Protein AF-A0A7I8IGW1-F1 (afdb_monomer)

Solvent-accessible surface area (backbone atoms only — not comparable to full-atom values): 5981 Å² total; per-residue (Å²): 125,72,67,65,56,53,53,52,53,52,51,52,49,53,51,52,52,51,51,54,69,70,57,59,77,81,62,66,21,36,36,38,25,9,55,30,57,81,61,31,81,61,70,49,80,42,61,47,82,49,67,37,70,60,87,37,45,26,3,30,33,33,49,57,30,91,69,24,34,38,36,32,22,57,63,98,44,74,57,52,74,80,59,77,43,74,44,85,54,62,39,71,73,37,67,54,46,91,51,40,15,34,30,35,39,75,60,87,126

pLDDT: mean 84.2, std 13.26, range [50.25, 97.12]

Organism: Spirodela intermedia (NCBI:txid51605)

Nearest PDB structures (foldseek):
  1c01-assembly1_A  TM=8.853E-01  e=7.211E-04  Macadamia integrifolia
  2ny1-assembly1_A  TM=1.758E-01  e=2.524E+00  Human immunodeficiency virus 1
  2ny3-assembly1_A  TM=2.023E-01  e=3.313E+00  Human immunodeficiency virus 1
  5a7x-assembly1_A  TM=2.355E-01  e=5.406E+00  Human immunodeficiency virus 1
  1yym-assembly1_G  TM=2.132E-01  e=7.912E+00  Human immunodeficiency virus 1

Radius of gyration: 20.67 Å; Cα contacts (8 Å, |Δi|>4): 238; chains: 1; bounding box: 30×41×64 Å

Sequence (109 aa):
MASTRRLLIATAAAVAVLLVFYASPAEASQLNMYEGPDCTGQWTPCWDRQCCNVTYTGSYRFYYNDGWPAYLYRGNRACSGNPDAVLRSSVECTNGFPYQSIRQTDTAP

Structure (mmCIF, N/CA/C/O backbone):
data_AF-A0A7I8IGW1-F1
#
_entry.id   AF-A0A7I8IGW1-F1
#
loop_
_atom_site.group_PDB
_atom_site.id
_atom_site.type_symbol
_atom_site.label_atom_id
_atom_site.label_alt_id
_atom_site.label_comp_id
_atom_site.label_asym_id
_atom_site.label_entity_id
_atom_site.label_seq_id
_atom_site.pdbx_PDB_ins_code
_atom_site.Cartn_x
_atom_site.Cartn_y
_atom_site.Cartn_z
_atom_site.occupancy
_atom_site.B_iso_or_equiv
_atom_site.auth_seq_id
_atom_site.auth_comp_id
_atom_site.auth_asym_id
_atom_site.auth_atom_id
_atom_site.pdbx_PDB_model_num
ATOM 1 N N . MET A 1 1 ? -0.136 30.108 -51.702 1.00 53.94 1 MET A N 1
ATOM 2 C CA . MET A 1 1 ? 0.713 29.294 -50.793 1.00 53.94 1 MET A CA 1
ATOM 3 C C . MET A 1 1 ? 0.578 29.632 -49.297 1.00 53.94 1 MET A C 1
ATOM 5 O O . MET A 1 1 ? 1.003 28.824 -48.483 1.00 53.94 1 MET A O 1
ATOM 9 N N . ALA A 1 2 ? -0.032 30.759 -48.892 1.00 55.31 2 ALA A N 1
ATOM 10 C CA . ALA A 1 2 ? -0.195 31.106 -47.468 1.00 55.31 2 ALA A CA 1
ATOM 11 C C . ALA A 1 2 ? -1.325 30.340 -46.737 1.00 55.31 2 ALA A C 1
ATOM 13 O O . ALA A 1 2 ? -1.227 30.112 -45.535 1.00 55.31 2 ALA A O 1
ATOM 14 N N . SER A 1 3 ? -2.374 29.915 -47.456 1.00 58.66 3 SER A N 1
ATOM 15 C CA . SER A 1 3 ? -3.556 29.251 -46.872 1.00 58.66 3 SER A CA 1
ATOM 16 C C . SER A 1 3 ? -3.242 27.854 -46.310 1.00 58.66 3 SER A C 1
ATOM 18 O O . SER A 1 3 ? -3.584 27.537 -45.175 1.00 58.66 3 SER A O 1
ATOM 20 N N . THR A 1 4 ? -2.470 27.053 -47.050 1.00 58.03 4 THR A N 1
ATOM 21 C CA . THR A 1 4 ? -2.113 25.674 -46.675 1.00 58.03 4 THR A CA 1
ATOM 22 C C . THR A 1 4 ? -1.237 25.608 -45.419 1.00 58.03 4 THR A C 1
ATOM 24 O O . THR A 1 4 ? -1.390 24.707 -44.601 1.00 58.03 4 THR A O 1
ATOM 27 N N . ARG A 1 5 ? -0.354 26.598 -45.217 1.00 58.06 5 ARG A N 1
ATOM 28 C CA . ARG A 1 5 ? 0.510 26.682 -44.025 1.00 58.06 5 ARG A CA 1
ATOM 29 C C . ARG A 1 5 ? -0.282 26.988 -42.754 1.00 58.06 5 ARG A C 1
ATOM 31 O O . ARG A 1 5 ? 0.022 26.431 -41.708 1.00 58.06 5 ARG A O 1
ATOM 38 N N . ARG A 1 6 ? -1.313 27.835 -42.844 1.00 61.78 6 ARG A N 1
ATOM 39 C CA . ARG A 1 6 ? -2.181 28.173 -41.702 1.00 61.78 6 ARG A CA 1
ATOM 40 C C . ARG A 1 6 ? -3.025 26.980 -41.258 1.00 61.78 6 ARG A C 1
ATOM 42 O O . ARG A 1 6 ? -3.179 26.769 -40.061 1.00 61.78 6 ARG A O 1
ATOM 49 N N . LEU A 1 7 ? -3.504 26.183 -42.215 1.00 63.19 7 LEU A N 1
ATOM 50 C CA . LEU A 1 7 ? -4.282 24.980 -41.927 1.00 63.19 7 LEU A CA 1
ATOM 51 C C . LEU A 1 7 ? -3.440 23.918 -41.204 1.00 63.19 7 LEU A C 1
ATOM 53 O O . LEU A 1 7 ? -3.896 23.376 -40.203 1.00 63.19 7 LEU A O 1
ATOM 57 N N . LEU A 1 8 ? -2.200 23.691 -41.658 1.00 64.62 8 LEU A N 1
ATOM 58 C CA . LEU A 1 8 ? -1.259 22.743 -41.042 1.00 64.62 8 LEU A CA 1
ATOM 59 C C . LEU A 1 8 ? -0.857 23.143 -39.615 1.00 64.62 8 LEU A C 1
ATOM 61 O O . LEU A 1 8 ? -0.795 22.292 -38.733 1.00 64.62 8 LEU A O 1
ATOM 65 N N . ILE A 1 9 ? -0.623 24.437 -39.366 1.00 69.12 9 ILE A N 1
ATOM 66 C CA . ILE A 1 9 ? -0.291 24.936 -38.020 1.00 69.12 9 ILE A CA 1
ATOM 67 C C . ILE A 1 9 ? -1.476 24.743 -37.065 1.00 69.12 9 ILE A C 1
ATOM 69 O O . ILE A 1 9 ? -1.285 24.301 -35.935 1.00 69.12 9 ILE A O 1
ATOM 73 N N . ALA A 1 10 ? -2.702 25.017 -37.522 1.00 69.62 10 ALA A N 1
ATOM 74 C CA . ALA A 1 10 ? -3.902 24.835 -36.709 1.00 69.62 10 ALA A CA 1
ATOM 75 C C . ALA A 1 10 ? -4.165 23.356 -36.370 1.00 69.62 10 ALA A C 1
ATOM 77 O O . ALA A 1 10 ? -4.531 23.047 -35.238 1.00 69.62 10 ALA A O 1
ATOM 78 N N . THR A 1 11 ? -3.929 22.434 -37.313 1.00 75.69 11 THR A N 1
ATOM 79 C CA . THR A 1 11 ? -4.071 20.990 -37.050 1.00 75.69 11 THR A CA 1
ATOM 80 C C . THR A 1 11 ? -2.996 20.485 -36.096 1.00 75.69 11 THR A C 1
ATOM 82 O O . THR A 1 11 ? -3.317 19.772 -35.152 1.00 75.69 11 THR A O 1
ATOM 85 N N . ALA A 1 12 ? -1.739 20.892 -36.285 1.00 77.25 12 ALA A N 1
ATOM 86 C CA . ALA A 1 12 ? -0.652 20.514 -35.387 1.00 77.25 12 ALA A CA 1
ATOM 87 C C . ALA A 1 12 ? -0.885 21.022 -33.954 1.00 77.25 12 ALA A C 1
ATOM 89 O O . ALA A 1 12 ? -0.674 20.278 -32.999 1.00 77.25 12 ALA A O 1
ATOM 90 N N . ALA A 1 13 ? -1.381 22.254 -33.798 1.00 77.38 13 ALA A N 1
ATOM 91 C CA . ALA A 1 13 ? -1.727 22.811 -32.494 1.00 77.38 13 ALA A CA 1
ATOM 92 C C . ALA A 1 13 ? -2.890 22.055 -31.832 1.00 77.38 13 ALA A C 1
ATOM 94 O O . ALA A 1 13 ? -2.803 21.727 -30.653 1.00 77.38 13 ALA A O 1
ATOM 95 N N . ALA A 1 14 ? -3.946 21.718 -32.580 1.00 77.50 14 ALA A N 1
ATOM 96 C CA . ALA A 1 14 ? -5.073 20.948 -32.052 1.00 77.50 14 ALA A CA 1
ATOM 97 C C . ALA A 1 14 ? -4.652 19.540 -31.600 1.00 77.50 14 ALA A C 1
ATOM 99 O O . ALA A 1 14 ? -5.059 19.093 -30.532 1.00 77.50 14 ALA A O 1
ATOM 100 N N . VAL A 1 15 ? -3.794 18.868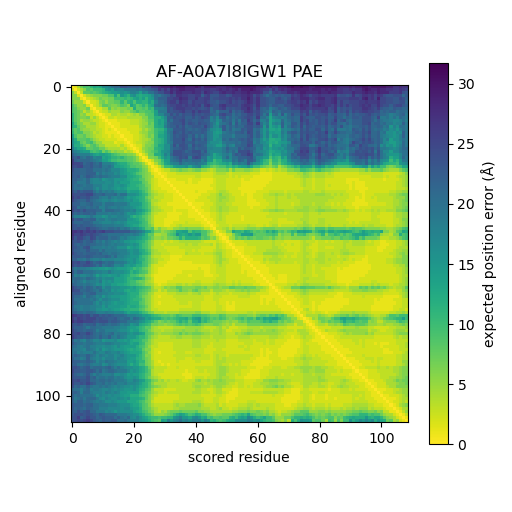 -32.374 1.00 80.00 15 VAL A N 1
ATOM 101 C CA . VAL A 1 15 ? -3.244 17.548 -32.026 1.00 80.00 15 VAL A CA 1
ATOM 102 C C . VAL A 1 15 ? -2.338 17.640 -30.798 1.00 80.00 15 VAL A C 1
ATOM 104 O O . VAL A 1 15 ? -2.455 16.813 -29.902 1.00 80.00 15 VAL A O 1
ATOM 107 N N . ALA A 1 16 ? -1.475 18.655 -30.711 1.00 77.25 16 ALA A N 1
ATOM 108 C CA . ALA A 1 16 ? -0.610 18.861 -29.551 1.00 77.25 16 ALA A CA 1
ATOM 109 C C . ALA A 1 16 ? -1.417 19.133 -28.273 1.00 77.25 16 ALA A C 1
ATOM 111 O O . ALA A 1 16 ? -1.133 18.548 -27.235 1.00 77.25 16 ALA A O 1
ATOM 112 N N . VAL A 1 17 ? -2.460 19.964 -28.356 1.00 74.44 17 VAL A N 1
ATOM 113 C CA . VAL A 1 17 ? -3.374 20.219 -27.235 1.00 74.44 17 VAL A CA 1
ATOM 114 C C . VAL A 1 17 ? -4.095 18.933 -26.828 1.00 74.44 17 VAL A C 1
ATOM 116 O O . VAL A 1 17 ? -4.132 18.614 -25.644 1.00 74.44 17 VAL A O 1
ATOM 119 N N . LEU A 1 18 ? -4.594 18.149 -27.790 1.00 71.81 18 LEU A N 1
ATOM 120 C CA . LEU A 1 18 ? -5.226 16.857 -27.515 1.00 71.81 18 LEU A CA 1
ATOM 121 C C . LEU A 1 18 ? -4.258 15.897 -26.801 1.00 71.81 18 LEU A C 1
ATOM 123 O O . LEU A 1 18 ? -4.623 15.296 -25.798 1.00 71.81 18 LEU A O 1
ATOM 127 N N . LEU A 1 19 ? -3.009 15.797 -27.267 1.00 69.62 19 LEU A N 1
ATOM 128 C CA . LEU A 1 19 ? -1.974 14.964 -26.645 1.00 69.62 19 LEU A CA 1
ATOM 129 C C . LEU A 1 19 ? -1.632 15.417 -25.221 1.00 69.62 19 LEU A C 1
ATOM 131 O O . LEU A 1 19 ? -1.407 14.567 -24.368 1.00 69.62 19 LEU A O 1
ATOM 135 N N . VAL A 1 20 ? -1.641 16.724 -24.941 1.00 65.56 20 VAL A N 1
ATOM 136 C CA . VAL A 1 20 ? -1.451 17.256 -23.580 1.00 65.56 20 VAL A CA 1
ATOM 137 C C . VAL A 1 20 ? -2.622 16.882 -22.666 1.00 65.56 20 VAL A C 1
ATOM 139 O O . VAL A 1 20 ? -2.391 16.526 -21.517 1.00 65.56 20 VAL A O 1
ATOM 142 N N . PHE A 1 21 ? -3.864 16.891 -23.165 1.00 59.06 21 PHE A N 1
ATOM 143 C CA . PHE A 1 21 ? -5.026 16.431 -22.390 1.00 59.06 21 PHE A CA 1
ATOM 144 C C . PHE A 1 21 ? -5.027 14.912 -22.148 1.00 59.06 21 PHE A C 1
ATOM 146 O O . PHE A 1 21 ? -5.486 14.468 -21.099 1.00 59.06 21 PHE A O 1
ATOM 153 N N . TYR A 1 22 ? -4.494 14.113 -23.079 1.00 57.00 22 TYR A N 1
ATOM 154 C CA . TYR A 1 22 ? -4.312 12.667 -22.879 1.00 57.00 22 TYR A CA 1
ATOM 155 C C . TYR A 1 22 ? -3.097 12.322 -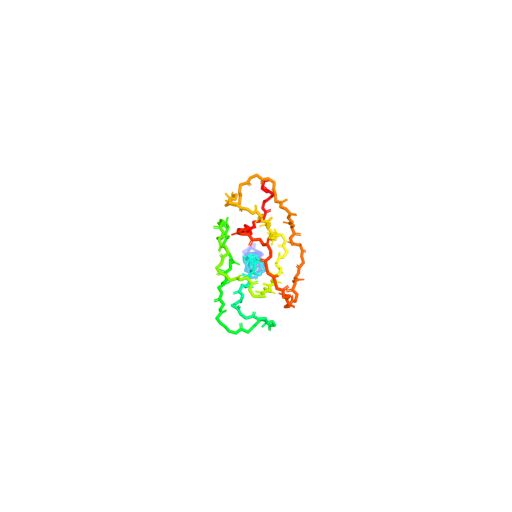22.009 1.00 57.00 22 TYR A C 1
ATOM 157 O O . TYR A 1 22 ? -3.097 11.284 -21.351 1.00 57.00 22 TYR A O 1
ATOM 165 N N . ALA A 1 23 ? -2.084 13.187 -21.960 1.00 50.25 23 ALA A N 1
ATOM 166 C CA . ALA A 1 23 ? -0.945 13.064 -21.060 1.00 50.25 23 ALA A CA 1
ATOM 167 C C . ALA A 1 23 ? -1.318 13.551 -19.651 1.00 50.25 23 ALA A C 1
ATOM 169 O O . ALA A 1 23 ? -0.736 14.493 -19.118 1.00 50.25 23 ALA A O 1
ATOM 170 N N . SER A 1 24 ? -2.308 12.904 -19.036 1.00 51.09 24 SER A N 1
ATOM 171 C CA . SER A 1 24 ? -2.478 13.013 -17.588 1.00 51.09 24 SER A CA 1
ATOM 172 C C . SER A 1 24 ? -1.230 12.406 -16.935 1.00 51.09 24 SER A C 1
ATOM 174 O O . SER A 1 24 ? -0.806 11.329 -17.370 1.00 51.09 24 SER A O 1
ATOM 176 N N . PRO A 1 25 ? -0.597 13.050 -15.935 1.00 54.38 25 PRO A N 1
ATOM 177 C CA . PRO A 1 25 ? 0.413 12.352 -15.153 1.00 54.38 25 PRO A CA 1
ATOM 178 C C . PRO A 1 25 ? -0.261 11.106 -14.573 1.00 54.38 25 PRO A C 1
ATOM 180 O O . PRO A 1 25 ? -1.317 11.226 -13.955 1.00 54.38 25 PRO A O 1
ATOM 183 N N . ALA A 1 26 ? 0.296 9.919 -14.829 1.00 60.09 26 ALA A N 1
ATOM 184 C CA . ALA A 1 26 ? -0.201 8.696 -14.212 1.00 60.09 26 ALA A CA 1
ATOM 185 C C . ALA A 1 26 ? -0.189 8.912 -12.694 1.00 60.09 26 ALA A C 1
ATOM 187 O O . ALA A 1 26 ? 0.878 9.114 -12.106 1.00 60.09 26 ALA A O 1
ATOM 188 N N . GLU A 1 27 ? -1.374 8.985 -12.089 1.00 74.44 27 GLU A N 1
ATOM 189 C CA . GLU A 1 27 ? -1.503 9.176 -10.649 1.00 74.44 27 GLU A CA 1
ATOM 190 C C . GLU A 1 27 ? -0.811 7.994 -9.959 1.00 74.44 27 GLU A C 1
ATOM 192 O O . GLU A 1 27 ? -0.954 6.851 -10.386 1.00 74.44 27 GLU A O 1
ATOM 197 N N . ALA A 1 28 ? -0.007 8.240 -8.926 1.00 80.69 28 ALA A N 1
ATOM 198 C CA . ALA A 1 28 ? 0.622 7.140 -8.206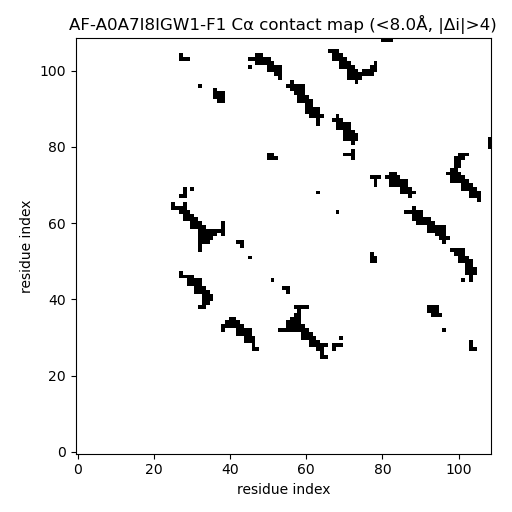 1.00 80.6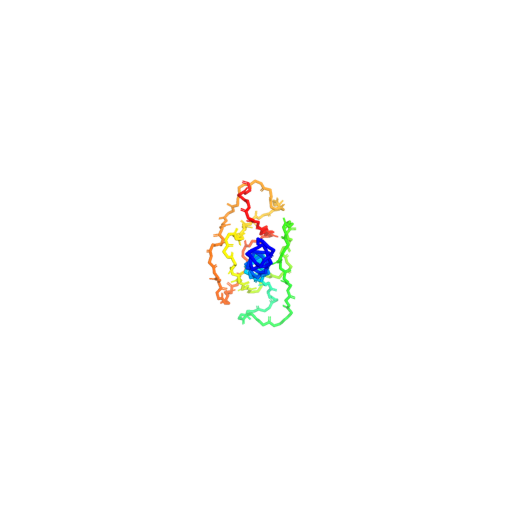9 28 ALA A CA 1
ATOM 199 C C . ALA A 1 28 ? -0.457 6.260 -7.554 1.00 80.69 28 ALA A C 1
ATOM 201 O O . ALA A 1 28 ? -1.499 6.755 -7.117 1.00 80.69 28 ALA A O 1
ATOM 202 N N . SER A 1 29 ? -0.201 4.955 -7.455 1.00 89.56 29 SER A N 1
ATOM 203 C CA . SER A 1 29 ? -1.043 4.090 -6.627 1.00 89.56 29 SER A CA 1
ATOM 204 C C . SER A 1 29 ? -1.078 4.585 -5.183 1.00 89.56 29 SER A C 1
ATOM 206 O O . SER A 1 29 ? -0.103 5.143 -4.683 1.00 89.56 29 SER A O 1
ATOM 208 N N . GLN A 1 30 ? -2.173 4.301 -4.482 1.00 90.62 30 GLN A N 1
ATOM 209 C CA . GLN A 1 30 ? -2.392 4.747 -3.110 1.00 90.62 30 GLN A CA 1
ATOM 210 C C . GLN A 1 30 ? -2.728 3.565 -2.203 1.00 90.62 30 GLN A C 1
ATOM 212 O O . GLN A 1 30 ? -3.599 2.759 -2.518 1.00 90.62 30 GLN A O 1
ATOM 217 N N . LEU A 1 31 ? -2.066 3.470 -1.051 1.00 92.69 31 LEU A N 1
ATOM 218 C CA . LEU A 1 31 ? -2.365 2.494 -0.010 1.00 92.69 31 LEU A CA 1
ATOM 219 C C . LEU A 1 31 ? -2.830 3.242 1.231 1.00 92.69 31 LEU A C 1
ATOM 221 O O . LEU A 1 31 ? -2.083 4.039 1.787 1.00 92.69 31 LEU A O 1
ATOM 225 N N . ASN A 1 32 ? -4.045 2.963 1.682 1.00 94.06 32 ASN A N 1
ATOM 226 C CA . ASN A 1 32 ? -4.598 3.531 2.903 1.00 94.06 32 ASN A CA 1
ATOM 227 C C . ASN A 1 32 ? -4.545 2.488 4.014 1.00 94.06 32 ASN A C 1
ATOM 229 O O . ASN A 1 32 ? -5.025 1.370 3.832 1.00 94.06 32 ASN A O 1
ATOM 233 N N . MET A 1 33 ? -3.967 2.862 5.150 1.00 94.69 33 MET A N 1
ATOM 234 C CA . MET A 1 33 ? -3.889 2.044 6.359 1.00 94.69 33 MET A CA 1
ATOM 235 C C . MET A 1 33 ? -4.876 2.592 7.378 1.00 94.69 33 MET A C 1
ATOM 237 O O . MET A 1 33 ? -4.856 3.791 7.640 1.00 94.69 33 MET A O 1
ATOM 241 N N . TYR A 1 34 ? -5.702 1.733 7.958 1.00 96.56 34 TYR A N 1
ATOM 242 C CA . TYR A 1 34 ? -6.768 2.100 8.885 1.00 96.56 34 TYR A CA 1
ATOM 243 C C . TYR A 1 34 ? -6.493 1.519 10.270 1.00 96.56 34 TYR A C 1
ATOM 245 O O . TYR A 1 34 ? -5.998 0.395 10.404 1.00 96.56 34 TYR A O 1
ATOM 253 N N . GLU A 1 35 ? -6.818 2.294 11.302 1.00 97.12 35 GLU A N 1
ATOM 254 C CA . GLU A 1 35 ? -6.685 1.895 12.706 1.00 97.12 35 GLU A CA 1
ATOM 255 C C . GLU A 1 35 ? -7.588 0.703 13.050 1.00 97.12 35 GLU A C 1
ATOM 257 O O . GLU A 1 35 ? -7.144 -0.239 13.706 1.00 97.12 35 GLU A O 1
ATOM 262 N N . GLY A 1 36 ? -8.843 0.737 12.591 1.00 96.38 36 GLY A N 1
ATOM 263 C CA . GLY A 1 36 ? -9.842 -0.290 12.862 1.00 96.38 36 GLY A CA 1
ATOM 264 C C . GLY A 1 36 ? -9.922 -1.379 11.787 1.00 96.38 36 GLY A C 1
ATOM 265 O O . GLY A 1 36 ? -9.331 -1.252 10.708 1.00 96.38 36 GLY A O 1
ATOM 266 N N . PRO A 1 37 ? -10.678 -2.457 12.055 1.00 96.75 37 PRO A N 1
ATOM 267 C CA . PRO A 1 37 ? -11.060 -3.419 11.029 1.00 96.75 37 PRO A CA 1
ATOM 268 C C . PRO A 1 37 ? -12.029 -2.783 10.020 1.00 96.75 37 PRO A C 1
ATOM 270 O O . PRO A 1 37 ? -12.591 -1.709 10.253 1.00 96.75 37 PRO A O 1
ATOM 273 N N . ASP A 1 38 ? -12.216 -3.455 8.889 1.00 96.25 38 ASP A N 1
ATOM 274 C CA . ASP A 1 38 ? -13.181 -3.125 7.838 1.00 96.25 38 ASP A CA 1
ATOM 275 C C . ASP A 1 38 ? -13.046 -1.682 7.310 1.00 96.25 38 ASP A C 1
ATOM 277 O O . ASP A 1 38 ? -14.009 -1.061 6.863 1.00 96.25 38 ASP A O 1
ATOM 281 N N . CYS A 1 39 ? -11.817 -1.152 7.331 1.00 96.25 39 CYS A N 1
ATOM 282 C CA . CYS A 1 39 ? -11.437 0.180 6.862 1.00 96.25 39 CYS A CA 1
ATOM 283 C C . CYS A 1 39 ? -12.181 1.302 7.587 1.00 96.25 39 CYS A C 1
ATOM 285 O O . CYS A 1 39 ? -12.621 2.282 6.980 1.00 96.25 39 CYS A O 1
ATOM 287 N N . THR A 1 40 ? -12.315 1.148 8.905 1.00 97.00 40 THR A N 1
ATOM 288 C CA . THR A 1 40 ? -12.957 2.114 9.798 1.00 97.00 40 THR A CA 1
ATOM 289 C C . THR A 1 40 ? -11.941 2.864 10.667 1.00 97.00 40 THR A C 1
ATOM 291 O O . THR A 1 40 ? -10.800 2.436 10.848 1.00 97.00 40 THR A O 1
ATOM 294 N N . GLY A 1 41 ? -12.367 4.001 11.224 1.00 95.62 41 GLY A N 1
ATOM 295 C CA . GLY A 1 41 ? -11.547 4.820 12.119 1.00 95.62 41 GLY A CA 1
ATOM 296 C C . GLY A 1 41 ? -10.607 5.783 11.392 1.00 95.62 41 GLY A C 1
ATOM 297 O O . GLY A 1 41 ? -10.864 6.191 10.256 1.00 95.62 41 GLY A O 1
ATOM 298 N N . GLN A 1 42 ? -9.541 6.192 12.085 1.00 97.12 42 GLN A N 1
ATOM 299 C CA . GLN A 1 42 ? -8.495 7.030 11.499 1.00 97.12 42 GLN A CA 1
ATOM 300 C C . GLN A 1 42 ? -7.717 6.250 10.439 1.00 97.12 42 GLN A C 1
ATOM 302 O O . GLN A 1 42 ? -7.592 5.024 10.513 1.00 97.12 42 GLN A O 1
ATOM 307 N N . TRP A 1 43 ? -7.187 6.968 9.450 1.00 94.75 43 TRP A N 1
ATOM 308 C CA . TRP A 1 43 ? -6.398 6.362 8.390 1.00 94.75 43 TRP A CA 1
ATOM 309 C C . TRP A 1 43 ? -5.238 7.245 7.949 1.00 94.75 43 TRP A C 1
ATOM 311 O O . TRP A 1 43 ? -5.295 8.470 8.042 1.00 94.75 43 TRP A O 1
ATOM 321 N N . THR A 1 44 ? -4.202 6.592 7.429 1.00 93.12 44 THR A N 1
ATOM 322 C CA . THR A 1 44 ? -3.002 7.233 6.892 1.00 93.12 44 THR A CA 1
ATOM 323 C C . THR A 1 44 ? -2.742 6.713 5.481 1.00 93.12 44 THR A C 1
ATOM 325 O O . THR A 1 44 ? -2.662 5.493 5.297 1.00 93.12 44 THR A O 1
ATOM 328 N N . PRO A 1 45 ? -2.592 7.593 4.476 1.00 91.69 45 PRO A N 1
ATOM 329 C CA . PRO A 1 45 ? -2.202 7.171 3.142 1.00 91.69 45 PRO A CA 1
ATOM 330 C C . PRO A 1 45 ? -0.689 7.006 3.002 1.00 91.69 45 PRO A C 1
ATOM 332 O O . PRO A 1 45 ? 0.099 7.746 3.586 1.00 91.69 45 PRO A O 1
ATOM 335 N N . CYS A 1 46 ? -0.304 6.106 2.109 1.00 88.50 46 CYS A N 1
ATOM 336 C CA . CYS A 1 46 ? 0.987 6.049 1.445 1.00 88.50 46 CYS A CA 1
ATOM 337 C C . CYS A 1 46 ? 0.728 6.182 -0.061 1.00 88.50 46 CYS A C 1
ATOM 339 O O . CYS A 1 46 ? -0.080 5.431 -0.616 1.00 88.50 46 CYS A O 1
ATOM 341 N N . TRP A 1 47 ? 1.321 7.197 -0.683 1.00 78.00 47 TRP A N 1
ATOM 342 C CA . TRP A 1 47 ? 1.059 7.593 -2.075 1.00 78.00 47 TRP A CA 1
ATOM 343 C C . TRP A 1 47 ? 2.301 8.176 -2.762 1.00 78.00 47 TRP A C 1
ATOM 345 O O . TRP A 1 47 ? 2.213 8.708 -3.865 1.00 78.00 47 TRP A O 1
ATOM 355 N N . ASP A 1 48 ? 3.462 8.089 -2.111 1.00 69.94 48 ASP A N 1
ATOM 356 C CA . ASP A 1 48 ? 4.673 8.778 -2.540 1.00 69.94 48 ASP A CA 1
ATOM 357 C C . ASP A 1 48 ? 5.772 7.781 -2.915 1.00 69.94 48 ASP A C 1
ATOM 359 O O . ASP A 1 48 ? 5.847 6.680 -2.369 1.00 69.94 48 ASP A O 1
ATOM 363 N N . ARG A 1 49 ? 6.685 8.185 -3.811 1.00 71.00 49 ARG A N 1
ATOM 364 C CA . ARG A 1 49 ? 7.830 7.363 -4.291 1.00 71.00 49 ARG A CA 1
ATOM 365 C C . ARG A 1 49 ? 8.800 6.933 -3.177 1.00 71.00 49 ARG A C 1
ATOM 367 O O . ARG A 1 49 ? 9.805 6.258 -3.430 1.00 71.00 49 ARG A O 1
ATOM 374 N N . GLN A 1 50 ? 8.540 7.387 -1.960 1.00 80.44 50 GLN A N 1
ATOM 375 C CA . GLN A 1 50 ? 9.346 7.198 -0.774 1.00 80.44 50 GLN A CA 1
ATOM 376 C C . GLN A 1 50 ? 8.903 5.960 0.005 1.00 80.44 50 GLN A C 1
ATOM 378 O O . GLN A 1 50 ? 7.821 5.410 -0.184 1.00 80.44 50 GLN A O 1
ATOM 383 N N . CYS A 1 51 ? 9.783 5.498 0.886 1.00 89.44 51 CYS A N 1
ATOM 384 C CA . CYS A 1 51 ? 9.427 4.448 1.820 1.00 89.44 51 CYS A CA 1
ATOM 385 C C . CYS A 1 51 ? 8.501 5.005 2.907 1.00 89.44 51 CYS A C 1
ATOM 387 O O . CYS A 1 51 ? 8.904 5.881 3.671 1.00 89.44 51 CYS A O 1
ATOM 389 N N . CYS A 1 52 ? 7.288 4.474 3.000 1.00 91.00 52 CYS A N 1
ATOM 390 C CA . CYS A 1 5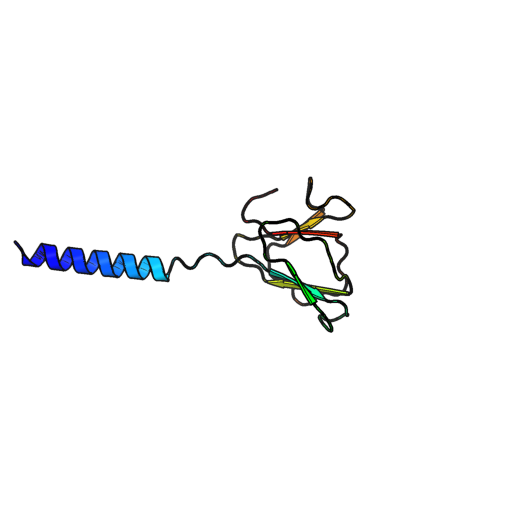2 ? 6.349 4.760 4.073 1.00 91.00 52 CYS A CA 1
ATOM 391 C C . CYS A 1 52 ? 6.487 3.709 5.173 1.00 91.00 52 CYS A C 1
ATOM 393 O O . CYS A 1 52 ? 6.415 2.510 4.898 1.00 91.00 52 CYS A O 1
ATOM 395 N N . ASN A 1 53 ? 6.600 4.144 6.426 1.00 91.56 53 ASN A N 1
ATOM 396 C CA . ASN A 1 53 ? 6.429 3.249 7.566 1.00 91.56 53 ASN A CA 1
ATOM 397 C C . ASN A 1 53 ? 4.944 3.057 7.867 1.00 91.56 53 ASN A C 1
ATOM 399 O O . ASN A 1 53 ? 4.140 3.982 7.748 1.00 91.56 53 ASN A O 1
ATOM 403 N N . VAL A 1 54 ? 4.589 1.850 8.290 1.00 90.69 54 VAL A N 1
ATOM 404 C CA . VAL A 1 54 ? 3.213 1.505 8.632 1.00 90.69 54 VAL A CA 1
ATOM 405 C C . VAL A 1 54 ? 2.816 2.178 9.933 1.00 90.69 54 VAL A C 1
ATOM 407 O O . VAL A 1 54 ? 3.465 1.995 10.960 1.00 90.69 54 VAL A O 1
ATOM 410 N N . THR A 1 55 ? 1.739 2.959 9.883 1.00 91.19 55 THR A N 1
ATOM 411 C CA . THR A 1 55 ? 1.193 3.658 11.055 1.00 91.19 55 THR A CA 1
ATOM 412 C C . THR A 1 55 ? 0.064 2.873 11.716 1.00 91.19 55 THR A C 1
ATOM 414 O O . THR A 1 55 ? -0.029 2.848 12.938 1.00 91.19 55 THR A O 1
ATOM 417 N N . TYR A 1 56 ? -0.767 2.199 10.917 1.00 94.31 56 TYR A N 1
ATOM 418 C CA . TYR A 1 56 ? -1.915 1.433 11.395 1.00 94.31 56 TYR A CA 1
ATOM 419 C C . TYR A 1 56 ? -1.925 0.026 10.803 1.00 94.31 56 TYR A C 1
ATOM 421 O O . TYR A 1 56 ? -1.586 -0.167 9.637 1.00 94.31 56 TYR A O 1
ATOM 429 N N . THR A 1 57 ? -2.326 -0.955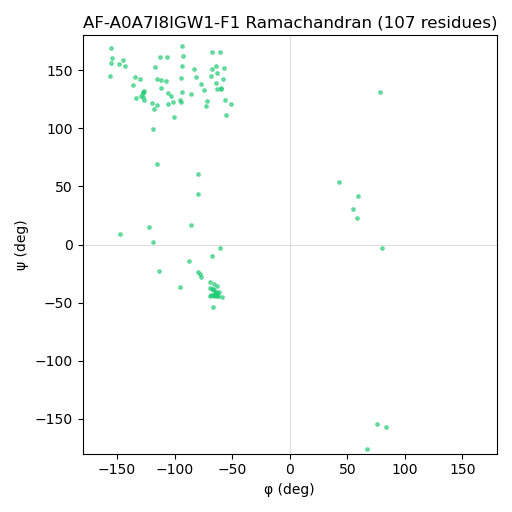 11.612 1.00 94.38 57 THR A N 1
ATOM 430 C CA . THR A 1 57 ? -2.305 -2.380 11.244 1.00 94.38 57 THR A CA 1
ATOM 431 C C . THR A 1 57 ? -3.683 -3.040 11.255 1.00 94.38 57 THR A C 1
ATOM 433 O O . THR A 1 57 ? -3.769 -4.241 10.995 1.00 94.38 57 THR A O 1
ATOM 436 N N . GLY A 1 58 ? -4.749 -2.281 11.538 1.00 96.19 58 GLY A N 1
ATOM 437 C CA . GLY A 1 58 ? -6.109 -2.802 11.675 1.00 96.19 58 GLY A CA 1
ATOM 438 C C . GLY A 1 58 ? -6.665 -3.329 10.359 1.00 96.19 58 GLY A C 1
ATOM 439 O O . GLY A 1 58 ? -7.066 -4.488 10.269 1.00 96.19 58 GLY A O 1
ATOM 440 N N . SER A 1 59 ? -6.634 -2.505 9.316 1.00 96.94 59 SER A N 1
ATOM 441 C CA . SER A 1 59 ? -7.001 -2.904 7.955 1.00 96.94 59 SER A CA 1
ATOM 442 C C . SER A 1 59 ? -6.329 -2.013 6.913 1.00 96.94 59 SER A C 1
ATOM 444 O O . SER A 1 59 ? -5.710 -0.999 7.242 1.00 96.94 59 SER A O 1
ATOM 446 N N . TYR A 1 60 ? -6.408 -2.401 5.644 1.00 96.06 60 TYR A N 1
ATOM 447 C CA . TYR A 1 60 ? -5.854 -1.615 4.550 1.00 96.06 60 TYR A CA 1
ATOM 448 C C . TYR A 1 60 ? -6.697 -1.712 3.283 1.00 96.06 60 TYR A C 1
ATOM 450 O O . TYR A 1 60 ? -7.446 -2.668 3.071 1.00 96.06 60 TYR A O 1
ATOM 458 N N . ARG A 1 61 ? -6.529 -0.715 2.416 1.00 96.19 61 ARG A N 1
ATOM 459 C CA . ARG A 1 61 ? -7.048 -0.703 1.049 1.00 96.19 61 ARG A CA 1
ATOM 460 C C . ARG A 1 61 ? -5.956 -0.219 0.108 1.00 96.19 61 ARG A C 1
ATOM 462 O O . ARG A 1 61 ? -5.189 0.670 0.472 1.00 96.19 61 ARG A O 1
ATOM 469 N N . PHE A 1 62 ? -5.893 -0.777 -1.094 1.00 94.44 62 PHE A N 1
ATOM 470 C CA . PHE A 1 62 ? -4.933 -0.358 -2.110 1.00 94.44 62 PHE A CA 1
ATOM 471 C C . PHE A 1 62 ? -5.650 -0.020 -3.413 1.00 94.44 62 PHE A C 1
ATOM 473 O O . PHE A 1 62 ? -6.365 -0.851 -3.964 1.00 94.44 62 PHE A O 1
ATOM 480 N N . TYR A 1 63 ? -5.440 1.194 -3.904 1.00 93.19 63 TYR A N 1
ATOM 481 C CA . TYR A 1 63 ? -5.892 1.658 -5.205 1.00 93.19 63 TYR A CA 1
ATOM 482 C C . TYR A 1 63 ? -4.712 1.593 -6.163 1.00 93.19 63 TYR A C 1
ATOM 484 O O . TYR A 1 63 ? -3.746 2.345 -6.021 1.00 93.19 63 TYR A O 1
ATOM 492 N N . TYR A 1 64 ? -4.776 0.657 -7.104 1.00 91.19 64 TYR A N 1
ATOM 493 C CA . TYR A 1 64 ? -3.725 0.465 -8.087 1.00 91.19 64 TYR A CA 1
ATOM 494 C C . TYR A 1 64 ? -3.925 1.389 -9.288 1.00 91.19 64 TYR A C 1
ATOM 496 O O . TYR A 1 64 ? -4.999 1.402 -9.890 1.00 91.19 64 TYR A O 1
ATOM 504 N N . ASN A 1 65 ? -2.867 2.104 -9.653 1.00 88.25 65 ASN A N 1
ATOM 505 C CA . ASN A 1 65 ? -2.712 2.763 -10.937 1.00 88.25 65 ASN A CA 1
ATOM 506 C C . ASN A 1 65 ? -1.678 2.001 -11.776 1.00 88.25 65 ASN A C 1
ATOM 508 O O . ASN A 1 65 ? -0.677 1.501 -11.250 1.00 88.25 65 ASN A O 1
ATOM 512 N N . ASP A 1 66 ? -1.943 1.885 -13.076 1.00 84.62 66 ASP A N 1
ATOM 513 C CA . ASP A 1 66 ? -1.134 1.073 -13.974 1.00 84.62 66 ASP A CA 1
ATOM 514 C C . ASP A 1 66 ? 0.321 1.555 -13.992 1.00 84.62 66 ASP A C 1
ATOM 516 O O . ASP A 1 66 ? 0.624 2.749 -14.028 1.00 84.62 66 ASP A O 1
ATOM 520 N N . GLY A 1 67 ? 1.237 0.598 -13.888 1.00 85.31 67 GLY A N 1
ATOM 521 C CA . GLY A 1 67 ? 2.659 0.876 -13.739 1.00 85.31 67 GLY A CA 1
ATOM 522 C C . GLY A 1 67 ? 3.121 1.250 -12.328 1.00 85.31 67 GLY A C 1
ATOM 523 O O . GLY A 1 67 ? 4.322 1.340 -12.149 1.00 85.31 67 GLY A O 1
ATOM 524 N N . TRP A 1 68 ? 2.256 1.373 -11.311 1.00 90.56 68 TRP A N 1
ATOM 525 C CA . TRP A 1 68 ? 2.650 1.766 -9.943 1.00 90.56 68 TRP A CA 1
ATOM 526 C C . TRP A 1 68 ? 2.418 0.665 -8.891 1.00 90.56 68 TRP A C 1
ATOM 528 O O . TRP A 1 68 ? 1.539 0.787 -8.039 1.00 90.56 68 TRP A O 1
ATOM 538 N N . PRO A 1 69 ? 3.162 -0.452 -8.898 1.00 92.06 69 PRO A N 1
ATOM 539 C CA . PRO A 1 69 ? 3.020 -1.471 -7.860 1.00 92.06 69 PRO A CA 1
ATOM 540 C C . PRO A 1 69 ? 3.407 -0.961 -6.462 1.00 92.06 69 PRO A C 1
ATOM 542 O O . PRO A 1 69 ? 4.258 -0.081 -6.314 1.00 92.06 69 PRO A O 1
ATOM 545 N N . ALA A 1 70 ? 2.822 -1.571 -5.427 1.00 92.62 70 ALA A N 1
ATOM 546 C CA . ALA A 1 70 ? 3.256 -1.382 -4.043 1.00 92.62 70 ALA A CA 1
ATOM 547 C C . ALA A 1 70 ? 4.110 -2.566 -3.584 1.00 92.62 70 ALA A C 1
ATOM 549 O O . ALA A 1 70 ? 3.664 -3.713 -3.595 1.00 92.62 70 ALA A O 1
ATOM 550 N N . TYR A 1 71 ? 5.330 -2.278 -3.151 1.00 93.25 71 TYR A N 1
ATOM 551 C CA . TYR A 1 71 ? 6.280 -3.232 -2.598 1.00 93.25 71 TYR A CA 1
ATOM 552 C C . TYR A 1 71 ? 6.177 -3.215 -1.074 1.00 93.25 71 TYR A C 1
ATOM 554 O O . TYR A 1 71 ? 6.288 -2.157 -0.454 1.00 93.25 71 TYR A O 1
ATOM 562 N N . LEU A 1 72 ? 5.928 -4.378 -0.475 1.00 93.94 72 LEU A N 1
ATOM 563 C CA . LEU A 1 72 ? 5.629 -4.531 0.946 1.00 93.94 72 LEU A CA 1
ATOM 564 C C . LEU A 1 72 ? 6.768 -5.261 1.655 1.00 93.94 72 LEU A C 1
ATOM 566 O O . LEU A 1 72 ? 7.235 -6.297 1.180 1.00 93.94 72 LEU A O 1
ATOM 570 N N . TYR A 1 73 ? 7.175 -4.752 2.815 1.00 94.06 73 TYR A N 1
ATOM 571 C CA . TYR A 1 73 ? 8.344 -5.234 3.545 1.00 94.06 73 TYR A CA 1
ATOM 572 C C . TYR A 1 73 ? 7.983 -5.559 4.994 1.00 94.06 73 TYR A C 1
ATOM 574 O O . TYR A 1 73 ? 7.369 -4.752 5.700 1.00 94.06 73 TYR A O 1
ATOM 582 N N . ARG A 1 74 ? 8.378 -6.745 5.454 1.00 92.25 74 ARG A N 1
ATOM 583 C CA . ARG A 1 74 ? 8.262 -7.189 6.844 1.00 92.25 74 ARG A CA 1
ATOM 584 C C . ARG A 1 74 ? 9.548 -6.902 7.612 1.00 92.25 74 ARG A C 1
ATOM 586 O O . ARG A 1 74 ? 10.651 -6.889 7.063 1.00 92.25 74 ARG A O 1
ATOM 593 N N . GLY A 1 75 ? 9.395 -6.737 8.923 1.00 82.62 75 GLY A N 1
ATOM 594 C CA . GLY A 1 75 ? 10.502 -6.403 9.816 1.00 82.62 75 GLY A CA 1
ATOM 595 C C . GLY A 1 75 ? 11.064 -5.001 9.568 1.00 82.62 75 GLY A C 1
ATOM 596 O O . GLY A 1 75 ? 10.555 -4.238 8.747 1.00 82.62 75 GLY A O 1
ATOM 597 N N . ASN A 1 76 ? 12.135 -4.663 10.284 1.00 75.06 76 ASN A N 1
ATOM 598 C CA . ASN A 1 76 ? 12.682 -3.305 10.325 1.00 75.06 76 ASN A CA 1
ATOM 599 C C . ASN A 1 76 ? 13.552 -2.968 9.095 1.00 75.06 76 ASN A C 1
ATOM 601 O O . ASN A 1 76 ? 14.666 -2.465 9.221 1.00 75.06 76 ASN A O 1
ATOM 605 N N . ARG A 1 77 ? 13.087 -3.338 7.896 1.00 76.19 77 ARG A N 1
ATOM 606 C CA . ARG A 1 77 ? 13.842 -3.199 6.643 1.00 76.19 77 ARG A CA 1
ATOM 607 C C . ARG A 1 77 ? 13.667 -1.842 5.972 1.00 76.19 77 ARG A C 1
ATOM 609 O O . ARG A 1 77 ? 14.452 -1.550 5.083 1.00 76.19 77 ARG A O 1
ATOM 616 N N . ALA A 1 78 ? 12.680 -1.033 6.367 1.00 86.81 78 ALA A N 1
ATOM 617 C CA . ALA A 1 78 ? 12.438 0.312 5.826 1.00 86.81 78 ALA A CA 1
ATOM 618 C C . ALA A 1 78 ? 12.584 0.380 4.286 1.00 86.81 78 ALA A C 1
ATOM 620 O O . ALA A 1 78 ? 13.358 1.169 3.746 1.00 86.81 78 ALA A O 1
ATOM 621 N N . CYS A 1 79 ? 11.862 -0.498 3.583 1.00 90.88 79 CYS A N 1
ATOM 622 C CA . CYS A 1 79 ? 11.894 -0.651 2.122 1.00 90.88 79 CYS A CA 1
ATOM 623 C C . CYS A 1 79 ? 13.257 -0.985 1.492 1.00 90.88 79 CYS A C 1
ATOM 625 O O . CYS A 1 79 ? 13.477 -0.723 0.308 1.00 90.88 79 CYS A O 1
ATOM 627 N N . SER A 1 80 ? 14.170 -1.565 2.268 1.00 89.19 80 SER A N 1
ATOM 628 C CA . SER A 1 80 ? 15.468 -2.046 1.805 1.00 89.19 80 SER A CA 1
ATOM 629 C C . SER A 1 80 ? 15.434 -3.533 1.446 1.00 89.19 80 SER A C 1
ATOM 631 O O . SER A 1 80 ? 14.807 -4.348 2.132 1.00 89.19 80 SER A O 1
ATOM 633 N N . GLY A 1 81 ? 16.171 -3.889 0.392 1.00 87.94 81 GLY A N 1
ATOM 634 C CA . GLY A 1 81 ? 16.322 -5.259 -0.092 1.00 87.94 81 GLY A CA 1
ATOM 635 C C . GLY A 1 81 ? 15.098 -5.782 -0.845 1.00 87.94 81 GLY A C 1
ATOM 636 O O . GLY A 1 81 ? 14.323 -5.018 -1.419 1.00 87.94 81 GLY A O 1
ATOM 637 N N . ASN A 1 82 ? 14.937 -7.108 -0.845 1.00 91.06 82 ASN A N 1
ATOM 638 C CA . ASN A 1 82 ? 13.839 -7.753 -1.557 1.00 91.06 82 ASN A CA 1
ATOM 639 C C . ASN A 1 82 ? 12.509 -7.567 -0.808 1.00 91.06 82 ASN A C 1
ATOM 641 O O . ASN A 1 82 ? 12.456 -7.817 0.402 1.00 91.06 82 ASN A O 1
ATOM 645 N N . PRO A 1 83 ? 11.435 -7.183 -1.517 1.00 93.94 83 PRO A N 1
ATOM 646 C CA . PRO A 1 83 ? 10.105 -7.086 -0.936 1.00 93.94 83 PRO A CA 1
ATOM 647 C C . PRO A 1 83 ? 9.562 -8.473 -0.581 1.00 93.94 83 PRO A C 1
ATOM 649 O O . PRO A 1 83 ? 9.777 -9.448 -1.302 1.00 93.94 83 PRO A O 1
ATOM 652 N N . ASP A 1 84 ? 8.812 -8.553 0.514 1.00 95.44 84 ASP A N 1
ATOM 653 C CA . ASP A 1 84 ? 8.139 -9.779 0.950 1.00 95.44 84 ASP A CA 1
ATOM 654 C C . ASP A 1 84 ? 6.837 -10.026 0.171 1.00 95.44 84 ASP A C 1
ATOM 656 O O . ASP A 1 84 ? 6.359 -11.157 0.097 1.00 95.44 84 ASP A O 1
ATOM 660 N N . ALA A 1 85 ? 6.241 -8.971 -0.391 1.00 94.50 85 ALA A N 1
ATOM 661 C CA . ALA A 1 85 ? 5.105 -9.060 -1.301 1.00 94.50 85 ALA A CA 1
ATOM 662 C C . ALA A 1 85 ? 5.030 -7.848 -2.235 1.00 94.50 85 ALA A C 1
ATOM 664 O O . ALA A 1 85 ? 5.591 -6.789 -1.954 1.00 94.50 85 ALA A O 1
ATOM 665 N N . VAL A 1 86 ? 4.301 -8.005 -3.341 1.00 94.56 86 VAL A N 1
ATOM 666 C CA . VAL A 1 86 ? 4.067 -6.941 -4.322 1.00 94.56 86 VAL A CA 1
ATOM 667 C C . VAL A 1 86 ? 2.587 -6.909 -4.683 1.00 94.56 86 VAL A C 1
ATOM 669 O O . VAL A 1 86 ? 2.039 -7.924 -5.106 1.00 94.56 86 VAL A O 1
ATOM 672 N N . LEU A 1 87 ? 1.949 -5.748 -4.550 1.00 94.25 87 LEU A N 1
ATOM 673 C CA . LEU A 1 87 ? 0.584 -5.515 -5.018 1.00 94.25 87 LEU A CA 1
ATOM 674 C C . LEU A 1 87 ? 0.625 -4.905 -6.421 1.00 94.25 87 LEU A C 1
ATOM 676 O O . LEU A 1 87 ? 1.235 -3.857 -6.630 1.00 94.25 87 LEU A O 1
ATOM 680 N N . ARG A 1 88 ? -0.024 -5.574 -7.379 1.00 94.25 88 ARG A N 1
ATOM 681 C CA . ARG A 1 88 ? -0.111 -5.176 -8.801 1.00 94.25 88 ARG A CA 1
ATOM 682 C C . ARG A 1 88 ? -1.557 -5.010 -9.284 1.00 94.25 88 ARG A C 1
ATOM 684 O O . ARG A 1 88 ? -1.821 -5.015 -10.478 1.00 94.25 88 ARG A O 1
ATOM 691 N N . SER A 1 89 ? -2.491 -4.939 -8.348 1.00 94.12 89 SER A N 1
ATOM 692 C CA . SER A 1 89 ? -3.920 -4.769 -8.585 1.00 94.12 89 SER A CA 1
ATOM 693 C C . SER A 1 89 ? -4.539 -4.139 -7.350 1.00 94.12 89 SER A C 1
ATOM 695 O O . SER A 1 89 ? -3.996 -4.298 -6.254 1.00 94.12 89 SER A O 1
ATOM 697 N N . SER A 1 90 ? -5.673 -3.461 -7.514 1.00 94.81 90 SER A N 1
ATOM 698 C CA . SER A 1 90 ? -6.397 -2.900 -6.378 1.00 94.81 90 SER A CA 1
ATOM 699 C C . SER A 1 90 ? -6.770 -3.998 -5.383 1.00 94.81 90 SER A C 1
ATOM 701 O O . SER A 1 90 ? -7.086 -5.127 -5.766 1.00 94.81 90 SER A O 1
ATOM 703 N N . VAL A 1 91 ? -6.701 -3.658 -4.102 1.00 95.38 91 VAL A N 1
ATOM 704 C CA . VAL A 1 91 ? -7.101 -4.520 -2.995 1.00 95.38 91 VAL A CA 1
ATOM 705 C C . VAL A 1 91 ? -8.242 -3.822 -2.290 1.00 95.38 91 VAL A C 1
ATOM 707 O O . VAL A 1 91 ? -8.067 -2.728 -1.746 1.00 95.38 91 VAL A O 1
ATOM 710 N N . GLU A 1 92 ? -9.402 -4.470 -2.317 1.00 95.81 92 GLU A N 1
ATOM 711 C CA . GLU A 1 92 ? -10.541 -4.085 -1.496 1.00 95.81 92 GLU A CA 1
ATOM 712 C C . GLU A 1 92 ? -10.183 -4.163 -0.014 1.00 95.81 92 GLU A C 1
ATOM 714 O O . GLU A 1 92 ? -9.167 -4.739 0.378 1.00 95.81 92 GLU A O 1
ATOM 719 N N . CYS A 1 93 ? -11.024 -3.562 0.823 1.00 96.50 93 CYS A N 1
ATOM 720 C CA . CYS A 1 93 ? -10.743 -3.501 2.248 1.00 96.50 93 CYS A CA 1
ATOM 721 C C . CYS A 1 93 ? -10.395 -4.879 2.835 1.00 96.50 93 CYS A C 1
ATOM 723 O O . CYS A 1 93 ? -11.197 -5.808 2.764 1.00 96.50 93 CYS A O 1
ATOM 725 N N . THR A 1 94 ? -9.200 -4.991 3.413 1.00 96.81 94 THR A N 1
ATOM 726 C CA . THR A 1 94 ? -8.673 -6.243 3.955 1.00 96.81 94 THR A CA 1
ATOM 727 C C . THR A 1 94 ? -8.213 -6.037 5.392 1.00 96.81 94 THR A C 1
ATOM 729 O O . THR A 1 94 ? -7.480 -5.094 5.693 1.00 96.81 94 THR A O 1
ATOM 732 N N . ASN A 1 95 ? -8.646 -6.930 6.282 1.00 96.62 95 ASN A N 1
ATOM 733 C CA . ASN A 1 95 ? -8.291 -6.900 7.698 1.00 96.62 95 ASN A CA 1
ATOM 734 C C . ASN A 1 95 ? -6.872 -7.415 7.941 1.00 96.62 95 ASN A C 1
ATOM 736 O O . ASN A 1 95 ? -6.460 -8.438 7.395 1.00 96.62 95 ASN A O 1
ATOM 740 N N . GLY A 1 96 ? -6.162 -6.713 8.821 1.00 92.62 96 GLY A N 1
ATOM 741 C CA . GLY A 1 96 ? -4.773 -6.963 9.168 1.00 92.62 96 GLY A CA 1
ATOM 742 C C . GLY A 1 96 ? -3.793 -6.433 8.121 1.00 92.62 96 GLY A C 1
ATOM 743 O O . GLY A 1 96 ? -3.899 -6.726 6.932 1.00 92.62 96 GLY A O 1
ATOM 744 N N . PHE A 1 97 ? -2.778 -5.699 8.579 1.00 90.44 97 PHE A N 1
ATOM 745 C CA . PHE A 1 97 ? -1.632 -5.316 7.753 1.00 90.44 97 PHE A CA 1
ATOM 746 C C . PHE A 1 97 ? -0.326 -5.889 8.330 1.00 90.44 97 PHE A C 1
ATOM 748 O O . PHE A 1 97 ? 0.224 -5.329 9.278 1.00 90.44 97 PHE A O 1
ATOM 755 N N . PRO A 1 98 ? 0.194 -7.015 7.797 1.00 89.94 98 PRO A N 1
ATOM 756 C CA . PRO A 1 98 ? 1.320 -7.740 8.395 1.00 89.94 98 PRO A CA 1
ATOM 757 C C . PRO A 1 98 ? 2.706 -7.217 7.967 1.00 89.94 98 PRO A C 1
ATOM 759 O 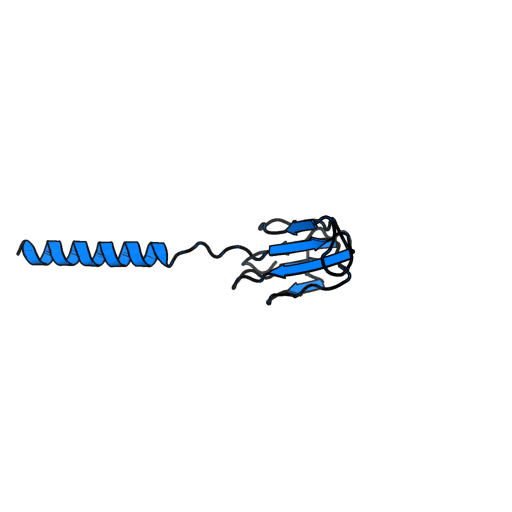O . PRO A 1 98 ? 3.707 -7.923 8.109 1.00 89.94 98 PRO A O 1
ATOM 762 N N . TYR A 1 99 ? 2.780 -6.007 7.414 1.00 92.62 99 TYR A N 1
ATOM 763 C CA . TYR A 1 99 ? 4.012 -5.385 6.923 1.00 92.62 99 TYR A CA 1
ATOM 764 C C . TYR A 1 99 ? 4.375 -4.174 7.787 1.00 92.62 99 TYR A C 1
ATOM 766 O O . TYR A 1 99 ? 3.544 -3.666 8.532 1.00 92.62 99 TYR A O 1
ATOM 774 N N . GLN A 1 100 ? 5.631 -3.730 7.720 1.00 93.19 100 GLN A N 1
ATOM 775 C CA . GLN A 1 100 ? 6.141 -2.600 8.511 1.00 93.19 100 GLN A CA 1
ATOM 776 C C . GLN A 1 100 ? 6.522 -1.397 7.653 1.00 93.19 100 GLN A C 1
ATOM 778 O O . GLN A 1 100 ? 6.545 -0.274 8.150 1.00 93.19 100 GLN A O 1
ATOM 783 N N . SER A 1 101 ? 6.805 -1.615 6.368 1.00 93.31 101 SER A N 1
ATOM 784 C CA . SER A 1 101 ? 7.069 -0.527 5.432 1.00 93.31 101 SER A CA 1
ATOM 785 C C . SER A 1 101 ? 6.611 -0.859 4.015 1.00 93.31 101 SER A C 1
ATOM 787 O O . SER A 1 101 ? 6.456 -2.029 3.649 1.00 93.31 101 SER A O 1
ATOM 789 N N . ILE A 1 102 ? 6.333 0.191 3.247 1.00 93.12 102 ILE A N 1
ATOM 790 C CA . ILE A 1 102 ? 5.709 0.151 1.925 1.00 93.12 102 ILE A CA 1
ATOM 791 C C . ILE A 1 102 ? 6.465 1.115 1.018 1.00 93.12 102 ILE A C 1
ATOM 793 O O . ILE A 1 102 ? 6.751 2.238 1.422 1.00 93.12 102 ILE A O 1
ATOM 797 N N . ARG A 1 103 ? 6.733 0.717 -0.224 1.00 91.62 103 ARG A N 1
ATOM 798 C CA . ARG A 1 103 ? 7.227 1.625 -1.264 1.00 91.62 103 ARG A CA 1
ATOM 799 C C . ARG A 1 103 ? 6.378 1.484 -2.515 1.00 91.62 103 ARG A C 1
ATOM 801 O O . ARG A 1 103 ? 6.218 0.375 -3.014 1.00 91.62 103 ARG A O 1
ATOM 808 N N . GLN A 1 104 ? 5.863 2.589 -3.036 1.00 90.19 104 GLN A N 1
ATOM 809 C CA . GLN A 1 104 ? 5.149 2.615 -4.313 1.00 90.19 104 GLN A CA 1
ATOM 810 C C . GLN A 1 104 ? 6.047 3.246 -5.364 1.00 90.19 104 GLN A C 1
ATOM 812 O O . GLN A 1 104 ? 6.515 4.368 -5.200 1.00 90.19 104 GLN A O 1
ATOM 817 N N . THR A 1 105 ? 6.351 2.517 -6.430 1.00 85.06 105 THR A N 1
ATOM 818 C CA . THR A 1 105 ? 7.224 3.036 -7.487 1.00 85.06 105 THR A CA 1
ATOM 819 C C . THR A 1 105 ? 6.973 2.319 -8.801 1.00 85.06 105 THR A C 1
ATOM 821 O O . THR A 1 105 ? 6.696 1.122 -8.830 1.00 85.06 105 THR A O 1
ATOM 824 N N . ASP A 1 106 ? 7.103 3.082 -9.881 1.00 82.00 106 ASP A N 1
ATOM 825 C CA . ASP A 1 106 ? 7.130 2.631 -11.272 1.00 82.00 106 ASP A CA 1
ATOM 826 C C . ASP A 1 106 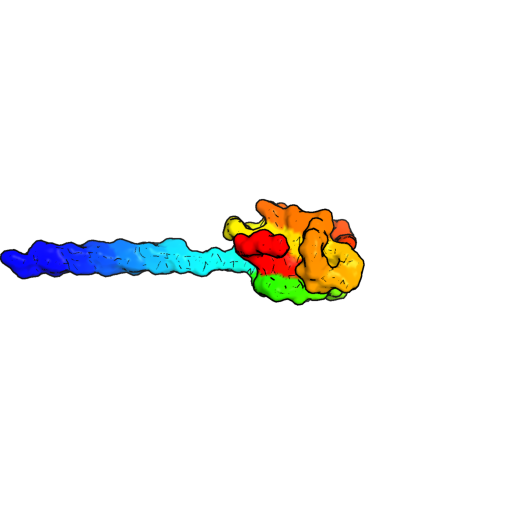? 8.362 1.801 -11.654 1.00 82.00 106 ASP A C 1
ATOM 828 O O . ASP A 1 106 ? 8.399 1.174 -12.712 1.00 82.00 106 ASP A O 1
ATOM 832 N N . THR A 1 107 ? 9.361 1.752 -10.777 1.00 76.50 107 THR A N 1
ATOM 833 C CA . THR A 1 107 ? 10.603 1.014 -10.986 1.00 76.50 107 THR A CA 1
ATOM 834 C C . THR A 1 107 ? 10.664 -0.169 -10.025 1.00 76.50 107 THR A C 1
ATOM 836 O O . THR A 1 107 ? 10.253 -0.067 -8.872 1.00 76.50 107 THR A O 1
ATOM 839 N N . ALA A 1 108 ? 11.167 -1.317 -10.474 1.00 67.31 108 ALA A N 1
ATOM 840 C CA . ALA A 1 108 ? 11.435 -2.418 -9.551 1.00 67.31 108 ALA A CA 1
ATOM 841 C C . ALA A 1 108 ? 12.526 -2.008 -8.533 1.00 67.31 108 ALA A C 1
ATOM 843 O O . ALA A 1 108 ? 13.469 -1.320 -8.932 1.00 67.31 108 ALA A O 1
ATOM 844 N N . PRO A 1 109 ? 12.385 -2.366 -7.242 1.00 65.00 109 PRO A N 1
ATOM 845 C CA . PRO A 1 109 ? 13.393 -2.099 -6.219 1.00 65.00 109 PRO A CA 1
ATOM 846 C C . PRO A 1 109 ? 14.697 -2.866 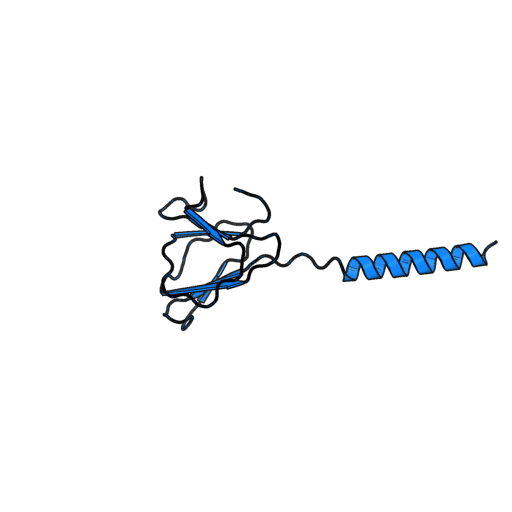-6.457 1.00 65.00 109 PRO A C 1
ATOM 848 O O . PRO A 1 109 ? 14.655 -3.940 -7.102 1.00 65.00 109 PRO A O 1
#

InterPro domains:
  IPR006311 Twin-arginine translocation pathway, signal sequence [PS51318] (1-28)
  IPR015201 Antimicrobial protein MiAMP1 [PF09117] (29-103)
  IPR015791 Antimicrobial/protein inhibitor, gamma-crystallin-like [G3DSA:2.60.20.30] (29-104)

Foldseek 3Di:
DVVVVVVVVVVVVVVVVVVVVVPDPQQAKKKKAAQAAPRDDDIDIDRDQAKDFDDHFFKMWIGDTALKKKFFAADPQSPDDHGPDIHHHTDHIGGTDRGGIIGIDSDDD

Secondary structure (DSSP, 8-state):
-HHHHHHHHHHHHHHHHHHHHH----PPPEEEEESSGGG-S-EEEE-SSSEEEP---SEEEEE--TT-PEEEE-SS-TT-SS-SEEE-S-EEEEE----SEEEE-SS--

Mean predicted aligned error: 9.54 Å